Protein AF-A0A800BMT9-F1 (afdb_monomer_lite)

Secondary structure (DSSP, 8-state):
-PPPP------HHHHHHHHHHHHHHHT-S--------SSS--HHHHHHHHHHHH-

Structure (mmCIF, N/CA/C/O backbone):
data_AF-A0A800BMT9-F1
#
_entry.id   AF-A0A800BMT9-F1
#
loop_
_atom_site.group_PDB
_atom_site.id
_atom_site.type_symbol
_atom_site.label_atom_id
_atom_site.label_alt_id
_atom_site.label_comp_id
_atom_site.label_asym_id
_atom_site.label_entity_id
_atom_site.label_seq_id
_atom_site.pdbx_PDB_ins_code
_atom_site.Cartn_x
_atom_site.Cartn_y
_atom_site.Cartn_z
_atom_site.occupancy
_atom_site.B_iso_or_equiv
_atom_site.auth_seq_id
_atom_site.auth_comp_id
_atom_site.auth_asym_id
_atom_site.auth_atom_id
_atom_site.pdbx_PDB_model_num
ATOM 1 N N . MET A 1 1 ? 32.406 15.183 27.106 1.00 37.19 1 MET A N 1
ATOM 2 C CA . MET A 1 1 ? 31.585 14.121 27.728 1.00 37.19 1 MET A CA 1
ATOM 3 C C . MET A 1 1 ? 30.271 14.034 26.963 1.00 37.19 1 MET A C 1
ATOM 5 O O . MET A 1 1 ? 29.442 14.924 27.095 1.00 37.19 1 MET A O 1
ATOM 9 N N . ALA A 1 2 ? 30.144 13.053 26.066 1.00 39.78 2 ALA A N 1
ATOM 10 C CA . ALA A 1 2 ? 28.963 12.872 25.224 1.00 39.78 2 ALA A CA 1
ATOM 11 C C . ALA A 1 2 ? 27.785 12.388 26.084 1.00 39.78 2 ALA A C 1
ATOM 13 O O . ALA A 1 2 ? 27.919 11.402 26.809 1.00 39.78 2 ALA A O 1
ATOM 14 N N . LYS A 1 3 ? 26.659 13.112 26.053 1.00 48.81 3 LYS A N 1
ATOM 15 C CA . LYS A 1 3 ? 25.448 12.727 26.785 1.00 48.81 3 LYS A CA 1
ATOM 16 C C . LYS A 1 3 ? 24.875 11.428 26.212 1.00 48.81 3 LYS A C 1
ATOM 18 O O . LYS A 1 3 ? 24.787 11.254 25.000 1.00 48.81 3 LYS A O 1
ATOM 23 N N . GLN A 1 4 ? 24.521 10.552 27.146 1.00 46.78 4 GLN A N 1
ATOM 24 C CA . GLN A 1 4 ? 23.973 9.212 26.989 1.00 46.78 4 GLN A CA 1
ATOM 25 C C . GLN A 1 4 ? 22.760 9.151 26.060 1.00 46.78 4 GLN A C 1
ATOM 27 O O . GLN A 1 4 ? 21.940 10.069 26.013 1.00 46.78 4 GLN A O 1
ATOM 32 N N . GLY A 1 5 ? 22.663 8.017 25.361 1.00 49.06 5 GLY A N 1
ATOM 33 C CA . GLY A 1 5 ? 21.551 7.639 24.503 1.00 49.06 5 GLY A CA 1
ATOM 34 C C . GLY A 1 5 ? 20.209 7.805 25.205 1.00 49.06 5 GLY A C 1
ATOM 35 O O . GLY A 1 5 ? 19.953 7.211 26.251 1.00 49.06 5 GLY A O 1
ATOM 36 N N . LYS A 1 6 ? 19.354 8.622 24.592 1.00 58.56 6 LYS A N 1
ATOM 37 C CA . LYS A 1 6 ? 17.938 8.702 24.915 1.00 58.56 6 LYS A CA 1
ATOM 38 C C . LYS A 1 6 ? 17.348 7.341 24.551 1.00 58.56 6 LYS A C 1
ATOM 40 O O . LYS A 1 6 ? 17.331 6.973 23.378 1.00 58.56 6 LYS A O 1
ATOM 45 N N . THR A 1 7 ? 16.934 6.571 25.547 1.00 54.44 7 THR A N 1
ATOM 46 C CA . THR A 1 7 ? 16.041 5.444 25.304 1.00 54.44 7 THR A CA 1
ATOM 47 C C . THR A 1 7 ? 14.799 6.033 24.636 1.00 54.44 7 THR A C 1
ATOM 49 O O . THR A 1 7 ? 14.209 6.988 25.142 1.00 54.44 7 THR A O 1
ATOM 52 N N . CYS A 1 8 ? 14.446 5.548 23.448 1.00 59.09 8 CYS A N 1
ATOM 53 C CA . CYS A 1 8 ? 13.186 5.875 22.784 1.00 59.09 8 CYS A CA 1
ATOM 54 C C . CYS A 1 8 ? 12.060 5.154 23.540 1.00 59.09 8 CYS A C 1
ATOM 56 O O . CYS A 1 8 ? 11.527 4.141 23.100 1.00 59.09 8 CYS A O 1
ATOM 58 N N . GLY A 1 9 ? 11.811 5.625 24.763 1.00 57.84 9 GLY A N 1
ATOM 59 C CA . GLY A 1 9 ? 10.691 5.226 25.593 1.00 57.84 9 GLY A CA 1
ATOM 60 C C . GLY A 1 9 ? 9.408 5.789 25.006 1.00 57.84 9 GLY A C 1
ATOM 61 O O . GLY A 1 9 ? 9.404 6.884 24.453 1.00 57.84 9 GLY A O 1
ATOM 62 N N . VAL A 1 10 ? 8.352 4.992 25.093 1.00 64.25 10 VAL A N 1
ATOM 63 C CA . VAL A 1 10 ? 7.029 5.269 24.547 1.00 64.25 10 VAL A CA 1
ATOM 64 C C . VAL A 1 10 ? 6.517 6.597 25.111 1.00 64.25 10 VAL A C 1
ATOM 66 O O . VAL A 1 10 ? 6.133 6.680 26.276 1.00 64.25 10 VAL A O 1
ATOM 69 N N . ASP A 1 11 ? 6.561 7.654 24.299 1.00 77.19 11 ASP A N 1
ATOM 70 C CA . ASP A 1 11 ? 5.915 8.913 24.645 1.00 77.19 11 ASP A CA 1
ATOM 71 C C . ASP A 1 11 ? 4.389 8.684 24.625 1.00 77.19 11 ASP A C 1
ATOM 73 O O . ASP A 1 11 ? 3.889 8.024 23.709 1.00 77.19 11 ASP A O 1
ATOM 77 N N . PRO A 1 12 ? 3.610 9.242 25.568 1.00 73.69 12 PRO A N 1
ATOM 78 C CA . PRO A 1 12 ? 2.146 9.100 25.575 1.00 73.69 12 PRO A CA 1
ATOM 79 C C . PRO A 1 12 ? 1.489 9.591 24.271 1.00 73.69 12 PRO A C 1
ATOM 81 O O . PRO A 1 12 ? 0.398 9.159 23.900 1.00 73.69 12 PRO A O 1
ATOM 84 N N . GLU A 1 13 ? 2.174 10.469 23.541 1.00 83.62 13 GLU A N 1
ATOM 85 C CA . GLU A 1 13 ? 1.775 10.940 22.218 1.00 83.62 13 GLU A CA 1
ATOM 86 C C . GLU A 1 13 ? 1.935 9.867 21.127 1.00 83.62 13 GLU A C 1
ATOM 88 O O . GLU A 1 13 ? 1.060 9.736 20.269 1.00 83.62 13 GLU A O 1
ATOM 93 N N . HIS A 1 14 ? 2.980 9.033 21.205 1.00 85.25 14 HIS A N 1
ATOM 94 C CA . HIS A 1 14 ? 3.145 7.882 20.315 1.00 85.25 14 HIS A CA 1
ATOM 95 C C . HIS A 1 14 ? 2.036 6.856 20.540 1.00 85.25 14 HIS A C 1
ATOM 97 O O . HIS A 1 14 ? 1.470 6.388 19.562 1.00 85.25 14 HIS A O 1
ATOM 103 N N . GLU A 1 15 ? 1.657 6.551 21.789 1.00 89.44 15 GLU A N 1
ATOM 104 C CA . GLU A 1 15 ? 0.559 5.604 22.062 1.00 89.44 15 GLU A CA 1
ATOM 105 C C . GLU A 1 15 ? -0.773 6.058 21.465 1.00 89.44 15 GLU A C 1
ATOM 107 O O . GLU A 1 15 ? -1.560 5.236 20.985 1.00 89.44 15 GLU A O 1
ATOM 112 N N . LYS A 1 16 ? -1.036 7.369 21.498 1.00 92.44 16 LYS A N 1
ATOM 113 C CA . LYS A 1 16 ? -2.237 7.947 20.900 1.00 92.44 16 LYS A CA 1
ATOM 114 C C . LYS A 1 16 ? -2.228 7.779 19.378 1.00 92.44 16 LYS A C 1
ATOM 116 O O . LYS A 1 16 ? -3.206 7.273 18.833 1.00 92.44 16 LYS A O 1
ATOM 121 N N . GLN A 1 17 ? -1.119 8.114 18.715 1.00 92.69 17 GLN A N 1
ATOM 122 C CA . GLN A 1 17 ? -0.958 7.916 17.265 1.00 92.69 17 GLN A CA 1
ATOM 123 C C . GLN A 1 17 ? -1.114 6.443 16.874 1.00 92.69 17 GLN A C 1
ATOM 125 O O . GLN A 1 17 ? -1.804 6.101 15.919 1.00 92.69 17 GLN A O 1
ATOM 130 N N . ASP A 1 18 ? -0.522 5.553 17.658 1.00 93.50 18 ASP A N 1
ATOM 131 C CA . ASP A 1 18 ? -0.591 4.112 17.474 1.00 93.50 18 ASP A CA 1
ATOM 132 C C . ASP A 1 18 ? -2.030 3.576 17.549 1.00 93.50 18 ASP A C 1
ATOM 134 O O . ASP A 1 18 ? -2.405 2.672 16.798 1.00 93.50 18 ASP A O 1
ATOM 138 N N . LYS A 1 19 ? -2.854 4.119 18.456 1.00 95.50 19 LYS A N 1
ATOM 139 C CA . LYS A 1 19 ? -4.285 3.788 18.548 1.00 95.50 19 LYS A CA 1
ATOM 140 C C . LYS A 1 19 ? -5.045 4.267 17.314 1.00 95.50 19 LYS A C 1
ATOM 142 O O . LYS A 1 19 ? -5.741 3.460 16.706 1.00 95.50 19 LYS A O 1
ATOM 147 N N . GLU A 1 20 ? -4.845 5.516 16.901 1.00 96.12 20 GLU A N 1
ATOM 148 C CA . GLU A 1 20 ? -5.491 6.094 15.713 1.00 96.12 20 GLU A CA 1
ATOM 149 C C . GLU A 1 20 ? -5.136 5.312 14.431 1.00 96.12 20 GLU A C 1
ATOM 151 O O . GLU A 1 20 ? -6.006 4.988 13.614 1.00 96.12 20 GLU A O 1
ATOM 156 N N . ILE A 1 21 ? -3.863 4.925 14.281 1.00 95.62 21 ILE A N 1
ATOM 157 C CA . ILE A 1 21 ? -3.394 4.074 13.181 1.00 95.62 21 ILE A CA 1
ATOM 158 C C . ILE A 1 21 ? -4.091 2.710 13.231 1.00 95.62 21 ILE A C 1
ATOM 160 O O . ILE A 1 21 ? -4.592 2.237 12.209 1.00 95.62 21 ILE A O 1
ATOM 164 N N . ARG A 1 22 ? -4.150 2.061 14.402 1.00 95.62 22 ARG A N 1
ATOM 165 C CA . ARG A 1 22 ? -4.796 0.745 14.553 1.00 95.62 22 ARG A CA 1
ATOM 166 C C . ARG A 1 22 ? -6.286 0.790 14.226 1.00 95.62 22 ARG A C 1
ATOM 168 O O . ARG A 1 22 ? -6.752 -0.094 13.508 1.00 95.62 22 ARG A O 1
ATOM 175 N N . GLU A 1 23 ? -7.004 1.798 14.712 1.00 97.06 23 GLU A N 1
ATOM 176 C CA . GLU A 1 23 ? -8.430 1.999 14.435 1.00 97.06 23 GLU A CA 1
ATOM 177 C C . GLU A 1 23 ? -8.675 2.180 12.936 1.00 97.06 23 GLU A C 1
ATOM 179 O O . GLU A 1 23 ? -9.445 1.428 12.342 1.00 97.06 23 GLU A O 1
ATOM 184 N N . THR A 1 24 ? -7.929 3.073 12.285 1.00 96.12 24 THR A N 1
ATOM 185 C CA . THR A 1 24 ? -8.048 3.310 10.838 1.00 96.12 24 THR A CA 1
ATOM 186 C C . THR A 1 24 ? -7.759 2.043 10.032 1.00 96.12 24 THR A C 1
ATOM 188 O O . THR A 1 24 ? -8.510 1.659 9.132 1.00 96.12 24 THR A O 1
ATOM 191 N N . LEU A 1 25 ? -6.677 1.341 10.378 1.00 96.62 25 LEU A N 1
ATOM 192 C CA . LEU A 1 25 ? -6.281 0.110 9.705 1.00 96.62 25 LEU A CA 1
ATOM 193 C C . LEU A 1 25 ? -7.221 -1.069 10.009 1.00 96.62 25 LEU A C 1
ATOM 195 O O . LEU A 1 25 ? -7.119 -2.091 9.329 1.00 96.62 25 LEU A O 1
ATOM 199 N N . SER A 1 26 ? -8.105 -0.986 11.007 1.00 97.00 26 SER A N 1
ATOM 200 C CA . SER A 1 26 ? -9.064 -2.056 11.324 1.00 97.00 26 SER A CA 1
ATOM 201 C C . SER A 1 26 ? -10.100 -2.264 10.212 1.00 97.00 26 SER A C 1
ATOM 203 O O . SER A 1 26 ? -10.561 -3.384 9.999 1.00 97.00 26 SER A O 1
ATOM 205 N N . HIS A 1 27 ? -10.396 -1.214 9.440 1.00 97.38 27 HIS A N 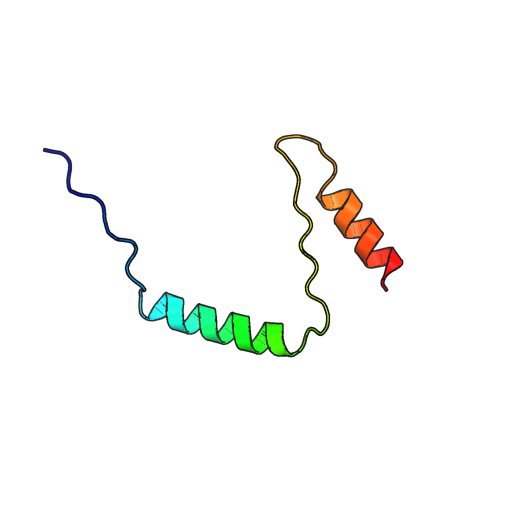1
ATOM 206 C CA . HIS A 1 27 ? -11.347 -1.254 8.327 1.00 97.38 27 HIS A CA 1
ATOM 207 C C . HIS A 1 27 ? -10.763 -1.867 7.041 1.00 97.38 27 HIS A C 1
ATOM 209 O O . HIS A 1 27 ? -11.499 -2.161 6.099 1.00 97.38 27 HIS A O 1
ATOM 215 N N . ILE A 1 28 ? -9.444 -2.080 6.980 1.00 96.25 28 ILE A N 1
ATOM 216 C CA . ILE A 1 28 ? -8.748 -2.582 5.791 1.00 96.25 28 ILE A CA 1
ATOM 217 C C . ILE A 1 28 ? -8.552 -4.097 5.910 1.00 96.25 28 ILE A C 1
ATOM 219 O O . ILE A 1 28 ? -7.724 -4.562 6.695 1.00 96.25 28 ILE A O 1
ATOM 223 N N . ARG A 1 29 ? -9.269 -4.870 5.080 1.00 95.94 29 ARG A N 1
ATOM 224 C CA . ARG A 1 29 ? -9.186 -6.347 5.055 1.00 95.94 29 ARG A CA 1
ATOM 225 C C . ARG A 1 29 ? -7.794 -6.869 4.682 1.00 95.94 29 ARG A C 1
ATOM 227 O O . ARG A 1 29 ? -7.317 -7.820 5.292 1.00 95.94 29 ARG A O 1
ATOM 234 N N . HIS A 1 30 ? -7.139 -6.246 3.700 1.00 95.56 30 HIS A N 1
ATOM 235 C CA . HIS A 1 30 ? -5.827 -6.662 3.194 1.00 95.56 30 HIS A CA 1
ATOM 236 C C . HIS A 1 30 ? -4.846 -5.488 3.215 1.00 95.56 30 HIS A C 1
ATOM 238 O O . HIS A 1 30 ? -5.068 -4.476 2.556 1.00 95.56 30 HIS A O 1
ATOM 244 N N . LYS A 1 31 ? -3.753 -5.624 3.971 1.00 95.75 31 LYS A N 1
ATOM 245 C CA . LYS A 1 31 ? -2.714 -4.596 4.132 1.00 95.75 31 LYS A CA 1
ATOM 246 C C . LYS A 1 31 ? -1.469 -5.054 3.383 1.00 95.75 31 LYS A C 1
ATOM 248 O O . LYS A 1 31 ? -0.764 -5.941 3.855 1.00 95.75 31 LYS A O 1
ATOM 253 N N . ILE A 1 32 ? -1.232 -4.493 2.202 1.00 95.31 32 ILE A N 1
ATOM 254 C CA . ILE A 1 32 ? -0.124 -4.895 1.330 1.00 95.31 32 ILE A CA 1
ATOM 255 C C . ILE A 1 32 ? 0.988 -3.855 1.434 1.00 95.31 32 ILE A C 1
ATOM 257 O O . ILE A 1 32 ? 0.775 -2.678 1.151 1.00 95.31 32 ILE A O 1
ATOM 261 N N . LEU A 1 33 ? 2.179 -4.298 1.830 1.00 95.81 33 LEU A N 1
ATOM 262 C CA . LEU A 1 33 ? 3.372 -3.464 1.907 1.00 95.81 33 LEU A CA 1
ATOM 263 C C . LEU A 1 33 ? 4.311 -3.791 0.742 1.00 95.81 33 LEU A C 1
ATOM 265 O O . LEU A 1 33 ? 4.758 -4.927 0.601 1.00 95.81 33 LEU A O 1
ATOM 269 N N . VAL A 1 34 ? 4.654 -2.784 -0.064 1.00 95.00 34 VAL A N 1
ATOM 270 C CA . VAL A 1 34 ? 5.639 -2.921 -1.146 1.00 95.00 34 VAL A CA 1
ATOM 271 C C . VAL A 1 34 ? 7.000 -2.439 -0.649 1.00 95.00 34 VAL A C 1
ATOM 273 O O . VAL A 1 34 ? 7.235 -1.240 -0.497 1.00 95.00 34 VAL A O 1
ATOM 276 N N . MET A 1 35 ? 7.914 -3.380 -0.412 1.00 93.50 35 MET A N 1
ATOM 277 C CA . MET A 1 35 ? 9.303 -3.099 -0.038 1.00 93.50 35 MET A CA 1
ATOM 278 C C . MET A 1 35 ? 10.251 -3.469 -1.177 1.00 93.50 35 MET A C 1
ATOM 280 O O . MET A 1 35 ? 10.004 -4.392 -1.945 1.00 93.50 35 MET A O 1
ATOM 284 N N . SER A 1 36 ? 11.367 -2.754 -1.287 1.00 92.69 36 SER A N 1
ATOM 285 C CA . SER A 1 36 ? 12.470 -3.113 -2.181 1.00 92.69 36 SER A CA 1
ATOM 286 C C . SER A 1 36 ? 13.752 -2.419 -1.724 1.00 92.69 36 SER A C 1
ATOM 288 O O . SER A 1 36 ? 13.721 -1.563 -0.837 1.00 92.69 36 SER A O 1
ATOM 290 N N . GLY A 1 37 ? 14.868 -2.758 -2.364 1.00 91.38 37 GLY A N 1
ATOM 291 C CA . GLY A 1 37 ? 16.192 -2.225 -2.065 1.00 91.38 37 GLY A CA 1
ATOM 292 C C . GLY A 1 37 ? 16.366 -0.728 -2.351 1.00 91.38 37 GLY A C 1
ATOM 293 O O . GLY A 1 37 ? 15.433 0.012 -2.686 1.00 91.38 37 GLY A O 1
ATOM 294 N N . LYS A 1 38 ? 17.606 -0.264 -2.203 1.00 88.56 38 LYS A N 1
ATOM 295 C CA . LYS A 1 38 ? 18.020 1.124 -2.454 1.00 88.56 38 LYS A CA 1
ATOM 296 C C . LYS A 1 38 ? 18.173 1.411 -3.957 1.00 88.56 38 LYS A C 1
ATOM 298 O O . LYS A 1 38 ? 18.685 0.566 -4.676 1.00 88.56 38 LYS A O 1
ATOM 303 N N . GLY A 1 39 ? 17.780 2.618 -4.383 1.00 81.50 39 GLY A N 1
ATOM 304 C CA . GLY A 1 39 ? 17.981 3.169 -5.738 1.00 81.50 39 GLY A CA 1
ATOM 305 C C . GLY A 1 39 ? 17.131 2.537 -6.852 1.00 81.50 39 GLY A C 1
AT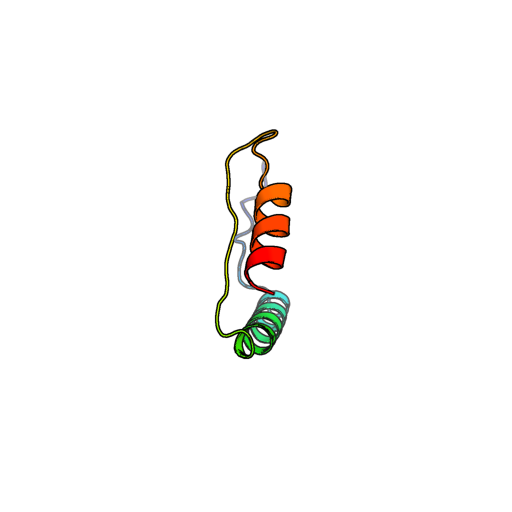OM 306 O O . GLY A 1 39 ? 17.200 1.341 -7.057 1.00 81.50 39 GLY A O 1
ATOM 307 N N . GLY A 1 40 ? 16.340 3.330 -7.590 1.00 88.81 40 GLY A N 1
ATOM 308 C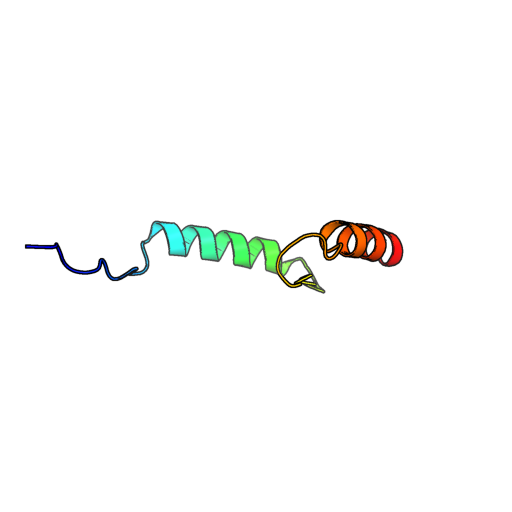 CA . GLY A 1 40 ? 15.785 2.997 -8.925 1.00 88.81 40 GLY A CA 1
ATOM 309 C C . GLY A 1 40 ? 14.916 1.736 -9.126 1.00 88.81 40 GLY A C 1
ATOM 310 O O . GLY A 1 40 ? 14.350 1.575 -10.196 1.00 88.81 40 GLY A O 1
ATOM 311 N N . VAL A 1 41 ? 14.751 0.866 -8.129 1.00 94.38 41 VAL A N 1
ATOM 312 C CA . VAL A 1 41 ? 14.114 -0.473 -8.191 1.00 94.38 41 VAL A CA 1
ATOM 313 C C . VAL A 1 41 ? 12.598 -0.504 -8.487 1.00 94.38 41 VAL A C 1
ATOM 315 O O . VAL A 1 41 ? 11.957 -1.534 -8.311 1.00 94.38 41 VAL A O 1
ATOM 318 N N . GLY A 1 42 ? 11.980 0.615 -8.871 1.00 94.88 42 GLY A N 1
ATOM 319 C CA . GLY A 1 42 ? 10.581 0.629 -9.325 1.00 94.88 42 GLY A CA 1
ATOM 320 C C . GLY A 1 42 ? 9.496 0.404 -8.259 1.00 94.88 42 GLY A C 1
ATOM 321 O O . GLY A 1 42 ? 8.358 0.141 -8.632 1.00 94.88 42 GLY A O 1
ATOM 322 N N . LYS A 1 43 ? 9.790 0.536 -6.951 1.00 96.38 43 LYS A N 1
ATOM 323 C CA . LYS A 1 43 ? 8.810 0.357 -5.845 1.00 96.38 43 LYS A CA 1
ATOM 324 C C . LYS A 1 43 ? 7.470 1.047 -6.104 1.00 96.38 43 LYS A C 1
ATOM 326 O O . LYS A 1 43 ? 6.424 0.417 -6.007 1.00 96.38 43 LYS A O 1
ATOM 331 N N . SER A 1 44 ? 7.518 2.333 -6.448 1.00 95.6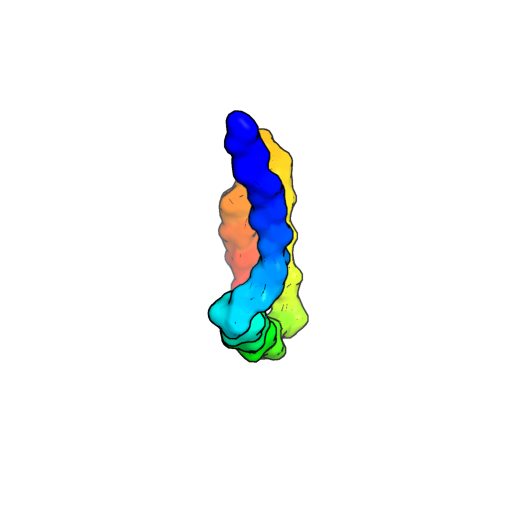2 44 SER A N 1
ATOM 332 C CA . SER A 1 44 ? 6.321 3.145 -6.670 1.00 95.62 44 SER A CA 1
ATOM 333 C C . SER A 1 44 ? 5.562 2.714 -7.922 1.00 95.62 44 SER A C 1
ATOM 335 O O . SER A 1 44 ? 4.338 2.670 -7.906 1.00 95.62 44 SER A O 1
ATOM 337 N N . THR A 1 45 ? 6.279 2.343 -8.985 1.00 96.75 45 THR A N 1
ATOM 338 C CA . THR A 1 45 ? 5.686 1.844 -10.233 1.00 96.75 45 THR A CA 1
ATOM 339 C C .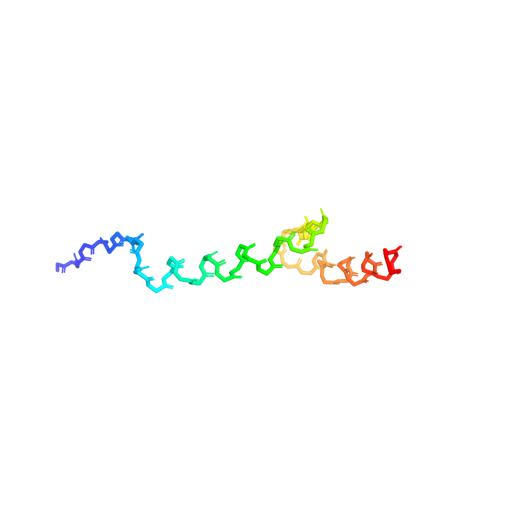 THR A 1 45 ? 4.944 0.533 -9.997 1.00 96.75 45 THR A C 1
ATOM 341 O O . THR A 1 45 ? 3.797 0.393 -10.407 1.00 96.75 45 THR A O 1
ATOM 344 N N . VAL A 1 46 ? 5.568 -0.406 -9.280 1.00 96.25 46 VAL A N 1
ATOM 345 C CA . VAL A 1 46 ? 4.942 -1.684 -8.920 1.00 96.25 46 VAL A CA 1
ATOM 346 C C . VAL A 1 46 ? 3.737 -1.459 -8.010 1.00 96.25 46 VAL A C 1
ATOM 348 O O . VAL A 1 46 ? 2.688 -2.038 -8.260 1.00 96.25 46 VAL A O 1
ATOM 351 N N . ALA A 1 47 ? 3.849 -0.593 -6.998 1.00 96.69 47 ALA A N 1
ATOM 352 C CA . ALA A 1 47 ? 2.730 -0.276 -6.112 1.00 96.69 47 ALA A CA 1
ATOM 353 C C . ALA A 1 47 ? 1.537 0.332 -6.870 1.00 96.69 47 ALA A C 1
ATOM 355 O O . ALA A 1 47 ? 0.399 -0.063 -6.628 1.00 96.69 47 ALA A O 1
ATOM 356 N N . ALA A 1 48 ? 1.790 1.242 -7.817 1.00 97.50 48 ALA A N 1
ATOM 357 C CA . ALA A 1 48 ? 0.747 1.853 -8.636 1.00 97.50 48 ALA A CA 1
ATOM 358 C C . ALA A 1 48 ? 0.053 0.826 -9.543 1.00 97.50 48 ALA A C 1
ATOM 360 O O . ALA A 1 48 ? -1.173 0.747 -9.547 1.00 97.50 48 ALA A O 1
ATOM 361 N N . TYR A 1 49 ? 0.813 -0.000 -10.268 1.00 97.69 49 TYR A N 1
ATOM 362 C CA . TYR A 1 49 ? 0.215 -1.034 -11.118 1.00 97.69 49 TYR A CA 1
ATOM 363 C C . TYR A 1 49 ? -0.509 -2.113 -10.316 1.00 97.69 49 TYR A C 1
ATOM 365 O O . TYR A 1 49 ? -1.562 -2.574 -10.745 1.00 97.69 49 TYR A O 1
ATOM 373 N N . LEU A 1 50 ? 0.006 -2.483 -9.141 1.00 97.25 50 LEU A N 1
ATOM 374 C CA . LEU A 1 50 ? -0.679 -3.410 -8.245 1.00 97.25 50 LEU A CA 1
ATOM 375 C C . LEU A 1 50 ? -2.014 -2.831 -7.760 1.00 97.25 50 LEU A C 1
ATOM 377 O O . LEU A 1 50 ? -3.003 -3.551 -7.732 1.00 97.25 50 LEU A O 1
ATOM 381 N N . ALA A 1 51 ? -2.061 -1.537 -7.427 1.00 97.00 51 ALA A N 1
ATOM 382 C CA . ALA A 1 51 ? -3.306 -0.868 -7.059 1.00 97.00 51 ALA A CA 1
ATOM 383 C C . ALA A 1 51 ? -4.320 -0.873 -8.212 1.00 97.00 51 ALA A C 1
ATOM 385 O O . ALA A 1 51 ? -5.485 -1.161 -7.978 1.00 97.00 51 ALA A O 1
ATOM 386 N N . VAL A 1 52 ? -3.879 -0.627 -9.451 1.00 97.81 52 VAL A N 1
ATOM 387 C CA . VAL A 1 52 ? -4.745 -0.711 -10.642 1.00 97.81 52 VAL A CA 1
ATOM 388 C C . VAL A 1 52 ? -5.242 -2.139 -10.880 1.00 97.81 52 VAL A C 1
ATOM 390 O O . VAL A 1 52 ? -6.396 -2.326 -11.236 1.00 97.81 52 VAL A O 1
ATOM 393 N N . ALA A 1 53 ? -4.395 -3.149 -10.676 1.00 97.75 53 ALA A N 1
ATOM 394 C CA . ALA A 1 53 ? -4.768 -4.548 -10.878 1.00 97.75 53 ALA A CA 1
ATOM 395 C C . ALA A 1 53 ? -5.749 -5.086 -9.818 1.00 97.75 53 ALA A C 1
ATOM 397 O O . ALA A 1 53 ? -6.430 -6.075 -10.075 1.00 97.75 53 ALA A O 1
ATOM 398 N N . LEU A 1 54 ? -5.784 -4.474 -8.629 1.00 95.69 54 LEU A N 1
ATOM 399 C CA . LEU A 1 54 ? -6.661 -4.849 -7.514 1.00 95.69 54 LEU A CA 1
ATOM 400 C C . LEU A 1 54 ? -7.895 -3.939 -7.362 1.00 95.69 54 LEU A C 1
ATOM 402 O O . LEU A 1 54 ? -8.693 -4.191 -6.456 1.00 95.69 54 LEU A O 1
ATOM 406 N N . ALA A 1 55 ? -8.007 -2.882 -8.176 1.00 84.31 55 ALA A N 1
ATOM 407 C CA . ALA A 1 55 ? -9.143 -1.957 -8.195 1.00 84.31 55 ALA A CA 1
ATOM 408 C C . ALA A 1 55 ? -10.424 -2.650 -8.679 1.00 84.31 55 ALA A C 1
ATOM 410 O O . ALA A 1 55 ? -11.486 -2.360 -8.083 1.00 84.31 55 ALA A O 1
#

pLDDT: mean 85.68, std 17.21, ra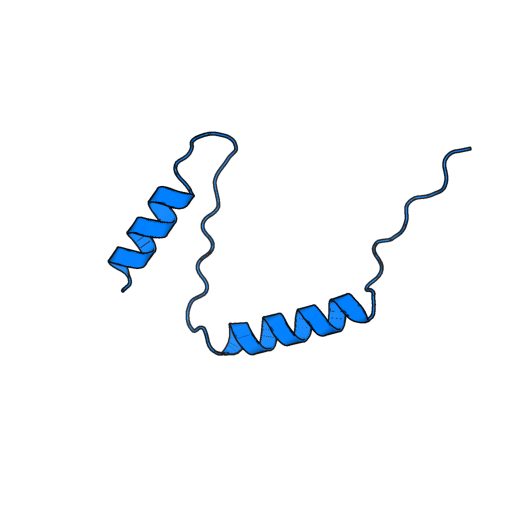nge [37.19, 97.81]

Foldseek 3Di:
DDDDDDDPPDDVVNVVVVVVVCVVCVPPPDDDDQDDDDPDPCSVVVVVVVVVVVD

Radius of gyration: 17.96 Å; chains: 1; bounding box: 43×21×39 Å

Sequence (55 aa):
MAKQGKTCGVDPEHEKQDKEIRETLSHIRHKILVMSGKGGVGKSTVAAYLAVALA